Protein AF-A0A8X8G775-F1 (afdb_monomer_lite)

Secondary structure (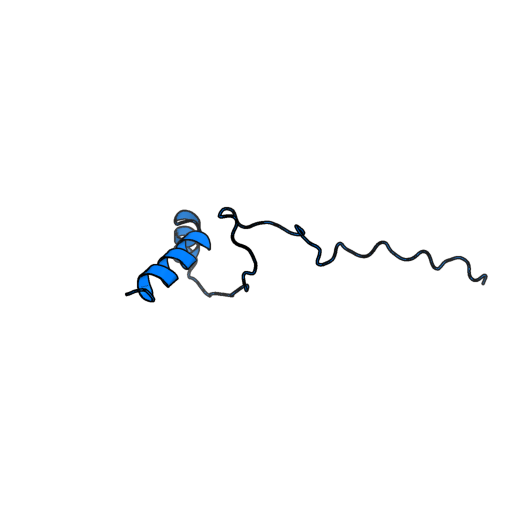DSSP, 8-state):
--S---PPP-PPP-S-TT-SPPPTT---SPPP------HHHHHHHHHTTTHHHHHHHHHHHH--

Structure (mmCIF, N/CA/C/O backbone):
data_AF-A0A8X8G775-F1
#
_entry.id   AF-A0A8X8G775-F1
#
loop_
_atom_site.group_PDB
_atom_site.id
_atom_site.type_symbol
_atom_site.label_atom_id
_atom_site.label_alt_id
_atom_site.label_comp_id
_atom_site.label_asym_id
_atom_site.label_entity_id
_atom_site.label_seq_id
_atom_site.pdbx_PDB_ins_code
_atom_site.Cartn_x
_atom_site.Cartn_y
_atom_site.Cartn_z
_atom_site.occupancy
_atom_site.B_iso_or_equiv
_atom_site.auth_seq_id
_atom_site.auth_comp_id
_atom_site.auth_asym_id
_atom_site.auth_atom_id
_atom_site.pdbx_PDB_model_num
ATOM 1 N N . MET A 1 1 ? 57.221 1.230 2.887 1.00 44.56 1 MET A N 1
ATOM 2 C CA . MET A 1 1 ? 55.790 0.857 2.860 1.00 44.56 1 MET A CA 1
ATOM 3 C C . MET A 1 1 ? 55.547 0.047 1.595 1.00 44.56 1 MET A C 1
ATOM 5 O O . MET A 1 1 ? 55.626 0.602 0.506 1.00 44.56 1 MET A O 1
ATOM 9 N N . THR A 1 2 ? 55.415 -1.272 1.734 1.00 52.50 2 THR A N 1
ATOM 10 C CA . THR A 1 2 ? 55.215 -2.250 0.648 1.00 52.50 2 THR A CA 1
ATOM 11 C C . THR A 1 2 ? 53.763 -2.239 0.153 1.00 52.50 2 THR A C 1
ATOM 13 O O . THR A 1 2 ? 52.855 -1.864 0.886 1.00 52.50 2 THR A O 1
ATOM 16 N N . LYS A 1 3 ? 53.551 -2.586 -1.122 1.00 57.97 3 LYS A N 1
ATOM 17 C CA . LYS A 1 3 ? 52.296 -2.425 -1.887 1.00 57.97 3 LYS A CA 1
ATOM 18 C C . LYS A 1 3 ? 51.235 -3.511 -1.606 1.00 57.97 3 LYS A C 1
ATOM 20 O O . LYS A 1 3 ? 50.364 -3.730 -2.442 1.00 57.97 3 LYS A O 1
ATOM 25 N N . ASP A 1 4 ? 51.282 -4.169 -0.451 1.00 57.03 4 ASP A N 1
ATOM 26 C CA . ASP A 1 4 ? 50.569 -5.436 -0.219 1.00 57.03 4 ASP A CA 1
ATOM 27 C C . ASP A 1 4 ? 49.249 -5.321 0.572 1.00 57.03 4 ASP A C 1
ATOM 29 O O . ASP A 1 4 ? 48.606 -6.330 0.846 1.00 57.03 4 ASP A O 1
ATOM 33 N N . ASP A 1 5 ? 48.770 -4.107 0.869 1.00 59.91 5 ASP A N 1
ATOM 34 C CA . ASP A 1 5 ? 47.577 -3.893 1.714 1.00 59.91 5 ASP A CA 1
ATOM 35 C C . ASP A 1 5 ? 46.305 -3.435 0.969 1.00 59.91 5 ASP A C 1
ATOM 37 O O . ASP A 1 5 ? 45.350 -2.949 1.575 1.00 59.91 5 ASP A O 1
ATOM 41 N N . LEU A 1 6 ? 46.220 -3.618 -0.351 1.00 61.53 6 LEU A N 1
ATOM 42 C CA . LEU A 1 6 ? 44.989 -3.348 -1.112 1.00 61.53 6 LEU A CA 1
ATOM 43 C C . LEU A 1 6 ? 44.124 -4.609 -1.234 1.00 61.53 6 LEU A C 1
ATOM 45 O O . LEU A 1 6 ? 43.866 -5.110 -2.327 1.00 61.53 6 LEU A O 1
ATOM 49 N N . LYS A 1 7 ? 43.632 -5.133 -0.106 1.00 64.12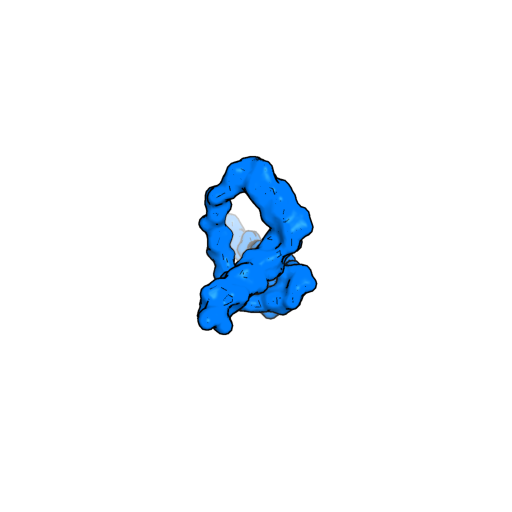 7 LYS A N 1
ATOM 50 C CA . LYS A 1 7 ? 42.557 -6.136 -0.139 1.00 64.12 7 LYS A CA 1
ATOM 51 C C . LYS A 1 7 ? 41.276 -5.425 -0.599 1.00 64.12 7 LYS A C 1
ATOM 53 O O . LYS A 1 7 ? 40.818 -4.536 0.122 1.00 64.12 7 LYS A O 1
ATOM 58 N N . PRO A 1 8 ? 40.667 -5.766 -1.754 1.00 60.91 8 PRO A N 1
ATOM 59 C CA . PRO A 1 8 ? 39.419 -5.132 -2.153 1.00 60.91 8 PRO A CA 1
ATOM 60 C C . PRO A 1 8 ? 38.381 -5.441 -1.077 1.00 60.91 8 PRO A C 1
ATOM 62 O O . PRO A 1 8 ? 38.115 -6.606 -0.759 1.00 60.91 8 PRO A O 1
ATOM 65 N N . SER A 1 9 ? 37.832 -4.394 -0.461 1.00 65.44 9 SER A N 1
ATOM 66 C CA . SER A 1 9 ? 36.740 -4.567 0.484 1.00 65.44 9 SER A CA 1
ATOM 67 C C . SER A 1 9 ? 35.613 -5.290 -0.255 1.00 65.44 9 SER A C 1
ATOM 69 O O . SER A 1 9 ? 35.219 -4.901 -1.355 1.00 65.44 9 SER A O 1
ATOM 71 N N . LYS A 1 10 ? 35.117 -6.402 0.304 1.00 66.44 10 LYS A N 1
ATOM 72 C CA . LYS A 1 10 ? 33.876 -7.013 -0.184 1.00 66.44 10 LYS A CA 1
ATOM 73 C C . LYS A 1 10 ? 32.803 -5.933 -0.060 1.00 66.44 10 LYS A C 1
ATOM 75 O O . LYS A 1 10 ? 32.368 -5.632 1.050 1.00 66.44 10 LYS A O 1
ATOM 80 N N . GLY A 1 11 ? 32.450 -5.301 -1.178 1.00 72.12 11 GLY A N 1
ATOM 81 C CA . GLY A 1 11 ? 31.474 -4.218 -1.207 1.00 72.12 11 GLY A CA 1
ATOM 82 C C . GLY A 1 11 ? 30.170 -4.634 -0.524 1.00 72.12 11 GLY A C 1
ATOM 83 O O . GLY A 1 11 ? 29.794 -5.810 -0.524 1.00 72.12 11 GLY A O 1
ATOM 84 N N . ARG A 1 12 ? 29.470 -3.667 0.079 1.00 75.31 12 ARG A N 1
ATOM 85 C CA . ARG A 1 12 ? 28.117 -3.889 0.610 1.00 75.31 12 ARG A CA 1
ATOM 86 C C . ARG A 1 12 ? 27.233 -4.396 -0.534 1.00 75.31 12 ARG A C 1
ATOM 88 O O . ARG A 1 12 ? 27.332 -3.886 -1.647 1.00 75.31 12 ARG A O 1
ATOM 95 N N . GLY A 1 13 ? 26.416 -5.421 -0.272 1.00 76.31 13 GLY A N 1
ATOM 96 C CA . GLY A 1 13 ? 25.595 -6.077 -1.294 1.00 76.31 13 GLY A CA 1
ATOM 97 C C . GLY A 1 13 ? 24.852 -5.066 -2.173 1.00 76.31 13 GLY A C 1
ATOM 98 O O . GLY A 1 13 ? 24.132 -4.213 -1.662 1.00 76.31 13 GLY A O 1
ATOM 99 N N . GLY A 1 14 ? 25.070 -5.147 -3.486 1.00 78.62 14 GLY A N 1
ATOM 100 C CA . GLY A 1 14 ? 24.515 -4.219 -4.468 1.00 78.62 14 GLY A CA 1
ATOM 101 C C . GLY A 1 14 ? 23.236 -4.723 -5.133 1.00 78.62 14 GLY A C 1
ATOM 102 O O . GLY A 1 14 ? 22.732 -5.815 -4.850 1.00 78.62 14 GLY A O 1
ATOM 103 N N . LYS A 1 15 ? 22.727 -3.919 -6.069 1.00 78.31 15 LYS A N 1
ATOM 104 C CA . LYS A 1 15 ? 21.608 -4.288 -6.940 1.00 78.31 15 LYS A CA 1
ATOM 105 C C . LYS A 1 15 ? 21.988 -5.532 -7.756 1.00 78.31 15 LYS A C 1
ATOM 107 O O . LYS A 1 15 ? 22.852 -5.470 -8.620 1.00 78.31 15 LYS A O 1
ATOM 112 N N . ARG A 1 16 ? 21.328 -6.658 -7.484 1.00 81.81 16 ARG A N 1
ATOM 113 C CA . ARG A 1 16 ? 21.411 -7.909 -8.259 1.00 81.81 16 ARG A CA 1
ATOM 114 C C . ARG A 1 16 ? 20.019 -8.521 -8.386 1.00 81.81 16 ARG A C 1
ATOM 116 O O . ARG A 1 16 ? 19.126 -8.174 -7.606 1.00 81.81 16 ARG A O 1
ATOM 123 N N . ALA A 1 17 ? 19.829 -9.425 -9.347 1.00 76.62 17 ALA A N 1
ATOM 124 C CA . ALA A 1 17 ? 18.581 -10.175 -9.473 1.00 76.62 17 ALA A CA 1
ATOM 125 C C . ALA A 1 17 ? 18.223 -10.820 -8.123 1.00 76.62 17 ALA A C 1
ATOM 127 O O . ALA A 1 17 ? 19.094 -11.323 -7.413 1.00 76.62 17 ALA A O 1
ATOM 128 N N . ASN A 1 18 ? 16.950 -10.734 -7.735 1.00 75.75 18 ASN A N 1
ATOM 129 C CA . ASN A 1 18 ? 16.437 -11.253 -6.464 1.00 75.75 18 ASN A CA 1
ATOM 130 C C . ASN A 1 18 ? 17.038 -10.638 -5.177 1.00 75.75 18 ASN A C 1
ATOM 132 O O . ASN A 1 18 ? 16.698 -11.086 -4.088 1.00 75.75 18 ASN A O 1
ATOM 136 N N . ALA A 1 19 ? 17.817 -9.551 -5.252 1.00 79.25 19 ALA A N 1
ATOM 137 C CA . ALA A 1 19 ? 18.257 -8.810 -4.064 1.00 79.25 19 ALA A CA 1
ATOM 138 C C . ALA A 1 19 ? 17.117 -8.048 -3.373 1.00 79.25 19 ALA A C 1
ATOM 140 O O . ALA A 1 19 ? 16.174 -7.594 -4.027 1.00 79.25 19 ALA A O 1
ATOM 141 N N . GLY A 1 20 ? 17.264 -7.843 -2.062 1.00 77.00 20 GLY A N 1
ATOM 142 C CA . GLY A 1 20 ? 16.371 -7.017 -1.250 1.00 77.00 20 GLY A CA 1
ATOM 143 C C . GLY A 1 20 ? 15.082 -7.718 -0.821 1.00 77.00 20 GLY A C 1
ATOM 144 O O . GLY A 1 20 ? 14.766 -8.826 -1.255 1.00 77.00 20 GLY A O 1
ATOM 145 N N . ARG A 1 21 ? 14.331 -7.048 0.058 1.00 77.12 21 ARG A N 1
ATOM 146 C CA . ARG A 1 21 ? 13.035 -7.528 0.546 1.00 77.12 21 ARG A CA 1
ATOM 147 C C . ARG A 1 21 ? 12.012 -7.490 -0.591 1.00 77.12 21 ARG A C 1
ATOM 149 O O . ARG A 1 21 ? 11.867 -6.465 -1.251 1.00 77.12 21 ARG A O 1
ATOM 156 N N . LYS A 1 22 ? 11.319 -8.606 -0.817 1.00 80.94 22 LYS A N 1
ATOM 157 C CA . LYS A 1 22 ? 10.251 -8.715 -1.819 1.00 80.94 22 LYS A CA 1
ATOM 158 C C . LYS A 1 22 ? 8.920 -8.275 -1.227 1.00 80.94 22 LYS A C 1
ATOM 160 O O . LYS A 1 22 ? 8.698 -8.418 -0.023 1.00 80.94 22 LYS A O 1
ATOM 165 N N . ALA A 1 23 ? 8.071 -7.698 -2.070 1.00 79.81 23 ALA A N 1
ATOM 166 C CA . ALA A 1 23 ? 6.712 -7.368 -1.681 1.00 79.81 23 ALA A CA 1
ATOM 167 C C . ALA A 1 23 ? 5.917 -8.664 -1.448 1.00 79.81 23 ALA A C 1
ATOM 169 O O . ALA A 1 23 ? 6.175 -9.676 -2.099 1.00 79.81 23 ALA A O 1
ATOM 170 N N . ALA A 1 24 ? 4.980 -8.641 -0.497 1.00 76.19 24 ALA A N 1
ATOM 171 C CA . ALA A 1 24 ? 4.214 -9.829 -0.110 1.00 76.19 24 ALA A CA 1
ATOM 172 C C . ALA A 1 24 ? 3.324 -10.368 -1.244 1.00 76.19 24 ALA A C 1
ATOM 174 O O . ALA A 1 24 ? 3.018 -11.551 -1.282 1.00 76.19 24 ALA A O 1
ATOM 175 N N . ASP A 1 25 ? 2.942 -9.502 -2.176 1.00 82.06 25 ASP A N 1
ATOM 176 C CA . ASP A 1 25 ? 2.150 -9.797 -3.368 1.00 82.06 25 ASP A CA 1
ATOM 177 C C . ASP A 1 25 ? 3.005 -10.149 -4.596 1.00 82.06 25 ASP A C 1
ATOM 179 O O . ASP A 1 25 ? 2.486 -10.255 -5.700 1.00 82.06 25 ASP A O 1
ATOM 183 N N . GLY A 1 26 ? 4.322 -10.304 -4.430 1.00 85.94 26 GLY A N 1
ATOM 184 C CA . GLY A 1 26 ? 5.224 -10.695 -5.514 1.00 85.94 26 GLY A CA 1
ATOM 185 C C . GLY A 1 26 ? 5.488 -9.603 -6.553 1.00 85.94 26 GLY A C 1
ATOM 186 O O . GLY A 1 26 ? 6.218 -9.853 -7.511 1.00 85.94 26 GLY A O 1
ATOM 187 N N . VAL A 1 27 ? 4.952 -8.391 -6.368 1.00 87.00 27 VAL A N 1
ATOM 188 C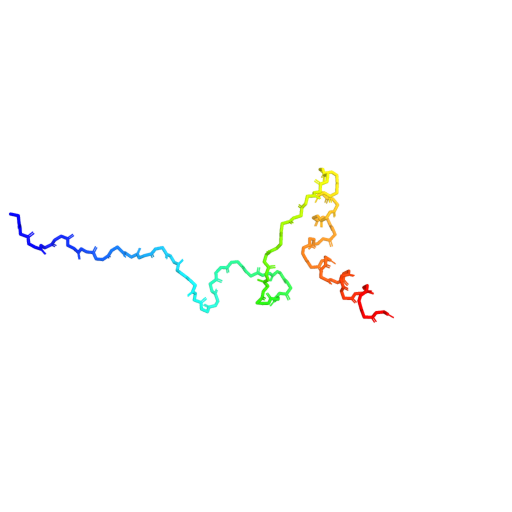 CA . VAL A 1 27 ? 5.133 -7.309 -7.336 1.00 87.00 27 VAL A CA 1
ATOM 189 C C . VAL A 1 27 ? 6.616 -6.920 -7.436 1.00 87.00 27 VAL A C 1
ATOM 191 O O . VAL A 1 27 ? 7.344 -6.845 -6.438 1.00 87.00 27 VAL A O 1
ATOM 194 N N . THR A 1 28 ? 7.074 -6.680 -8.662 1.00 86.69 28 THR A N 1
ATOM 195 C CA . THR A 1 28 ? 8.456 -6.286 -8.970 1.00 86.69 28 THR A CA 1
ATOM 196 C C . THR A 1 28 ? 8.480 -4.932 -9.681 1.00 86.69 28 THR A C 1
ATOM 198 O O . THR A 1 28 ? 7.431 -4.391 -10.013 1.00 86.69 28 THR A O 1
ATOM 201 N N . ASN A 1 29 ? 9.671 -4.349 -9.871 1.00 85.06 29 ASN A N 1
ATOM 202 C CA . ASN A 1 29 ? 9.862 -3.068 -10.572 1.00 85.06 29 ASN A CA 1
ATOM 203 C C . ASN A 1 29 ? 9.059 -1.881 -10.006 1.00 85.06 29 ASN A C 1
ATOM 205 O O . ASN A 1 29 ? 8.667 -0.976 -10.734 1.00 85.06 29 ASN A O 1
ATOM 209 N N . THR A 1 30 ? 8.839 -1.849 -8.694 1.00 86.19 30 THR A N 1
ATOM 210 C CA . THR A 1 30 ? 8.122 -0.749 -8.040 1.00 86.19 30 THR A CA 1
ATOM 211 C C . THR A 1 30 ? 9.003 0.476 -7.839 1.00 86.19 30 THR A C 1
ATOM 213 O O . THR A 1 30 ? 10.157 0.346 -7.421 1.00 86.19 30 THR A O 1
ATOM 216 N N . ILE A 1 31 ? 8.419 1.661 -8.004 1.00 86.44 31 ILE A N 1
ATOM 217 C CA . ILE A 1 31 ? 9.001 2.926 -7.548 1.00 86.44 31 ILE A CA 1
ATOM 218 C C . ILE A 1 31 ? 8.513 3.200 -6.124 1.00 86.44 31 ILE A C 1
ATOM 220 O O . ILE A 1 31 ? 7.333 3.034 -5.813 1.00 86.44 31 ILE A O 1
ATOM 224 N N . GLN A 1 32 ? 9.427 3.603 -5.243 1.00 89.06 32 GLN A N 1
ATOM 225 C CA . GLN A 1 32 ? 9.067 4.019 -3.894 1.00 89.06 32 GLN A CA 1
ATOM 226 C C . GLN A 1 32 ? 8.508 5.442 -3.925 1.00 89.06 32 GLN A C 1
ATOM 228 O O . GLN A 1 32 ? 9.146 6.352 -4.447 1.00 89.06 32 GLN A O 1
ATOM 233 N N . VAL A 1 33 ? 7.349 5.633 -3.302 1.00 90.44 33 VAL A N 1
ATOM 234 C CA . VAL A 1 33 ? 6.757 6.952 -3.060 1.00 90.44 33 VAL A CA 1
ATOM 235 C C . VAL A 1 33 ? 6.740 7.240 -1.564 1.00 90.44 33 VAL A C 1
ATOM 237 O O . VAL A 1 33 ? 6.596 6.328 -0.745 1.00 90.44 33 VAL A O 1
ATOM 240 N N . MET A 1 34 ? 6.906 8.509 -1.201 1.00 94.00 34 MET A N 1
ATOM 241 C CA . MET A 1 34 ? 6.765 8.981 0.173 1.00 94.00 34 MET A CA 1
ATOM 242 C C . MET A 1 34 ? 5.434 9.721 0.297 1.00 94.00 34 MET A C 1
ATOM 244 O O . MET A 1 34 ? 5.128 10.577 -0.527 1.00 94.00 34 MET A O 1
ATOM 248 N N . VAL A 1 35 ? 4.645 9.380 1.315 1.00 93.00 35 VAL A N 1
ATOM 249 C CA . VAL A 1 35 ? 3.334 9.988 1.578 1.00 93.00 35 VAL A CA 1
ATOM 250 C C . VAL A 1 35 ? 3.239 10.417 3.036 1.00 93.00 35 VAL A C 1
ATOM 252 O O . VAL A 1 35 ? 3.636 9.674 3.936 1.00 93.00 35 VAL A O 1
ATOM 255 N N . SER A 1 36 ? 2.699 11.611 3.265 1.00 96.81 36 SER A N 1
ATOM 256 C CA . SER A 1 36 ? 2.428 12.133 4.605 1.00 96.81 36 SER A CA 1
ATOM 257 C C . SER A 1 36 ? 1.031 11.705 5.047 1.00 96.81 36 SER A C 1
ATOM 259 O O . SER A 1 36 ? 0.047 12.015 4.383 1.00 96.81 36 SER A O 1
ATOM 261 N N . LEU A 1 37 ? 0.944 10.988 6.168 1.00 96.38 37 LEU A N 1
ATOM 262 C CA . LEU A 1 37 ? -0.307 10.505 6.760 1.00 96.38 37 LEU A CA 1
ATOM 263 C C . LEU A 1 37 ? -0.380 10.934 8.228 1.00 96.38 37 LEU A C 1
ATOM 265 O O . LEU A 1 37 ? 0.653 11.037 8.891 1.00 96.38 37 LEU A O 1
ATOM 269 N N . THR A 1 38 ? -1.592 11.112 8.761 1.00 98.25 38 THR A N 1
ATOM 270 C CA . THR A 1 38 ? -1.772 11.227 10.219 1.00 98.25 38 THR A CA 1
ATOM 271 C C . THR A 1 38 ? -1.411 9.900 10.905 1.00 98.25 38 THR A C 1
ATOM 273 O O . THR A 1 38 ? -1.426 8.846 10.249 1.00 98.25 38 THR A O 1
ATOM 276 N N . PRO A 1 39 ? -1.108 9.895 12.217 1.00 98.00 39 PRO A N 1
ATOM 277 C CA . PRO A 1 39 ? -0.821 8.662 12.949 1.00 98.00 39 PRO A CA 1
ATOM 278 C C . PRO A 1 39 ? -1.946 7.622 12.842 1.00 98.00 39 PRO A C 1
ATOM 280 O O . PRO A 1 39 ? -1.682 6.445 12.590 1.00 98.00 39 PRO A O 1
ATOM 283 N N . GLU A 1 40 ? -3.206 8.049 12.939 1.00 97.75 40 GLU A N 1
ATOM 284 C CA . GLU A 1 40 ? -4.376 7.171 12.839 1.00 97.75 40 GLU A CA 1
ATOM 285 C C . GLU A 1 40 ? -4.511 6.590 11.429 1.00 97.75 40 GLU A C 1
ATOM 287 O O . GLU A 1 40 ? -4.777 5.396 11.263 1.00 97.75 40 GLU A O 1
ATOM 292 N N . HIS A 1 41 ? -4.290 7.412 10.399 1.00 97.62 41 HIS A N 1
ATOM 293 C CA . HIS A 1 41 ? -4.304 6.954 9.013 1.00 97.62 41 HIS A CA 1
ATOM 294 C C . HIS A 1 41 ? -3.168 5.980 8.721 1.00 97.62 41 HIS A C 1
ATOM 296 O O . HIS A 1 41 ? -3.389 5.003 8.011 1.00 97.62 41 HIS A O 1
ATOM 302 N N . ARG A 1 42 ? -1.982 6.171 9.306 1.00 96.44 42 ARG A N 1
ATOM 303 C CA . ARG A 1 42 ? -0.874 5.219 9.174 1.00 96.44 42 ARG A CA 1
ATOM 304 C C . ARG A 1 42 ? -1.228 3.847 9.749 1.00 96.44 42 ARG A C 1
ATOM 306 O O . ARG A 1 42 ? -0.906 2.829 9.136 1.00 96.44 42 ARG A O 1
ATOM 313 N N . GLU A 1 43 ? -1.879 3.800 10.907 1.00 96.88 43 GLU A N 1
ATOM 314 C CA . GLU A 1 43 ? -2.283 2.527 11.514 1.00 96.88 43 GLU A CA 1
ATOM 315 C C . GLU A 1 43 ? -3.410 1.851 10.724 1.00 96.88 43 GLU A C 1
ATOM 317 O O . GLU A 1 43 ? -3.351 0.643 10.484 1.00 96.88 43 GLU A O 1
ATOM 322 N N . LYS A 1 44 ? -4.382 2.621 10.217 1.00 97.19 44 LYS A N 1
ATOM 323 C CA . LYS A 1 44 ? -5.391 2.106 9.275 1.00 97.19 44 LYS A CA 1
ATOM 324 C C . LYS A 1 44 ? -4.745 1.578 7.991 1.00 97.19 44 LYS A C 1
ATOM 326 O O . LYS A 1 44 ? -5.045 0.463 7.582 1.00 97.19 44 LYS A O 1
ATOM 331 N N . PHE A 1 45 ? -3.804 2.319 7.406 1.00 95.31 45 PHE A N 1
ATOM 332 C CA . PHE A 1 45 ? -3.077 1.934 6.195 1.00 95.31 45 PHE A CA 1
ATOM 333 C C . PHE A 1 45 ? -2.372 0.584 6.353 1.00 95.31 45 PHE A C 1
ATOM 335 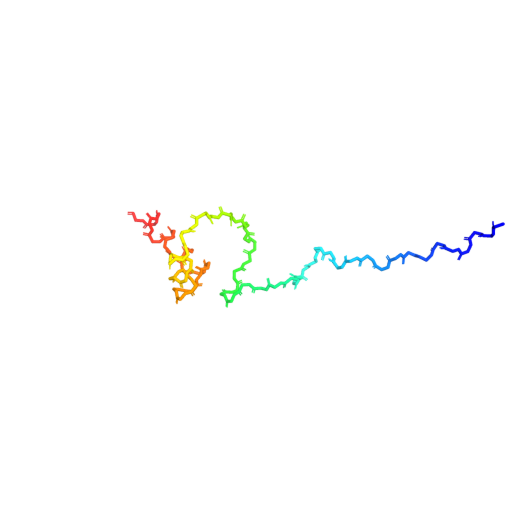O O . PHE A 1 45 ? -2.493 -0.287 5.493 1.00 95.31 45 PHE A O 1
ATOM 342 N N . LYS A 1 46 ? -1.686 0.365 7.481 1.00 93.50 46 LYS A N 1
ATOM 343 C CA . LYS A 1 46 ? -1.076 -0.937 7.781 1.00 93.50 46 LYS A CA 1
ATOM 344 C C . LYS A 1 46 ? -2.113 -2.051 7.890 1.00 93.50 46 LYS A C 1
ATOM 346 O O . LYS A 1 46 ? -1.906 -3.109 7.303 1.00 93.50 46 LYS A O 1
ATOM 351 N N . LYS A 1 47 ? -3.211 -1.820 8.622 1.00 95.25 47 LYS A N 1
ATOM 352 C CA . LYS A 1 47 ? -4.287 -2.811 8.807 1.00 95.25 47 LYS A CA 1
ATOM 353 C C . LYS A 1 47 ? -4.957 -3.197 7.490 1.00 95.25 47 LYS A C 1
ATOM 355 O O . LYS A 1 47 ? -5.317 -4.353 7.320 1.00 95.25 47 LYS A O 1
ATOM 360 N N . LEU A 1 48 ? -5.071 -2.254 6.557 1.00 94.19 48 LEU A N 1
ATOM 361 C CA . LEU A 1 48 ? -5.619 -2.490 5.222 1.00 94.19 48 LEU A CA 1
ATOM 362 C C . LEU A 1 48 ? -4.670 -3.281 4.303 1.00 94.19 48 LEU A C 1
ATOM 364 O O . LEU A 1 48 ? -5.085 -3.697 3.232 1.00 94.19 48 LEU A O 1
ATOM 368 N N . GLY A 1 49 ? -3.416 -3.531 4.701 1.00 92.19 49 GLY A N 1
ATOM 369 C CA . GLY A 1 49 ? -2.434 -4.269 3.893 1.00 92.19 49 GLY A CA 1
ATOM 370 C C . GLY A 1 49 ? -1.370 -3.387 3.230 1.00 92.19 49 GLY A C 1
ATOM 371 O O . GLY A 1 49 ? -0.574 -3.867 2.420 1.00 92.19 49 GLY A O 1
ATOM 372 N N . GLY A 1 50 ? -1.318 -2.100 3.581 1.00 92.75 50 GLY A N 1
ATOM 373 C CA . GLY A 1 50 ? -0.276 -1.171 3.158 1.00 92.75 50 GLY A CA 1
ATOM 374 C C . GLY A 1 50 ? -0.207 -0.993 1.641 1.00 92.75 50 GLY A C 1
ATOM 375 O O . GLY A 1 50 ? -1.200 -0.680 0.988 1.00 92.75 50 GLY A O 1
ATOM 376 N N . SER A 1 51 ? 0.984 -1.178 1.063 1.00 91.62 51 SER A N 1
ATOM 377 C CA . SER A 1 51 ? 1.219 -0.921 -0.363 1.00 91.62 51 SER A CA 1
ATOM 378 C C . SER A 1 51 ? 0.387 -1.796 -1.306 1.00 91.62 51 SER A C 1
ATOM 380 O O . SER A 1 51 ? 0.125 -1.358 -2.420 1.00 91.62 51 SER A O 1
ATOM 382 N N . LEU A 1 52 ? -0.036 -2.996 -0.887 1.00 92.00 52 LEU A N 1
ATOM 383 C CA . LEU A 1 52 ? -0.927 -3.838 -1.696 1.00 92.00 52 LEU A CA 1
ATOM 384 C C . LEU A 1 52 ? -2.309 -3.191 -1.836 1.00 92.00 52 LEU A C 1
ATOM 386 O O . LEU A 1 52 ? -2.832 -3.086 -2.940 1.00 92.00 52 LEU A O 1
ATOM 390 N N . TRP A 1 53 ? -2.880 -2.728 -0.723 1.00 93.94 53 TRP A N 1
ATOM 391 C CA . TRP A 1 53 ? -4.163 -2.030 -0.735 1.00 93.94 53 TRP A CA 1
ATOM 392 C C . TRP A 1 53 ? -4.097 -0.741 -1.549 1.00 93.94 53 TRP A C 1
ATOM 394 O O . TRP A 1 53 ? -4.977 -0.499 -2.364 1.00 93.94 53 TRP A O 1
ATOM 404 N N . LEU A 1 54 ? -3.018 0.036 -1.402 1.00 93.38 54 LEU A N 1
ATOM 405 C CA . LEU A 1 54 ? -2.840 1.261 -2.183 1.00 93.38 54 LEU A CA 1
ATOM 406 C C . LEU A 1 54 ? -2.826 0.996 -3.692 1.00 93.38 54 LEU A C 1
ATOM 408 O O . LEU A 1 54 ? -3.462 1.739 -4.427 1.00 93.38 54 LEU A O 1
ATOM 412 N N . ARG A 1 55 ? -2.129 -0.053 -4.151 1.00 91.50 55 ARG A N 1
ATOM 413 C CA . ARG A 1 55 ? -2.121 -0.428 -5.574 1.00 91.50 55 ARG A CA 1
ATOM 414 C C . ARG A 1 55 ? -3.526 -0.750 -6.079 1.00 91.50 55 ARG A C 1
ATOM 416 O O . ARG A 1 55 ? -3.957 -0.141 -7.043 1.00 91.50 55 ARG A O 1
ATOM 423 N N . ARG A 1 56 ? -4.263 -1.604 -5.359 1.00 92.81 56 ARG A N 1
ATOM 424 C CA . ARG A 1 56 ? -5.645 -1.968 -5.720 1.00 92.81 56 ARG A CA 1
ATOM 425 C C . ARG A 1 56 ? -6.564 -0.755 -5.807 1.00 92.81 56 ARG A C 1
ATOM 427 O O . ARG A 1 56 ? -7.330 -0.650 -6.749 1.00 92.81 56 ARG A O 1
ATOM 434 N N . MET A 1 57 ? -6.453 0.172 -4.855 1.00 94.19 57 MET A N 1
ATOM 435 C CA . MET A 1 57 ? -7.233 1.409 -4.893 1.00 94.19 57 MET A CA 1
ATOM 436 C C . MET A 1 57 ? -6.888 2.271 -6.111 1.00 94.19 57 MET A C 1
ATOM 438 O O . MET A 1 57 ? -7.779 2.904 -6.658 1.00 94.19 57 MET A O 1
ATOM 442 N N . ILE A 1 58 ? -5.619 2.327 -6.528 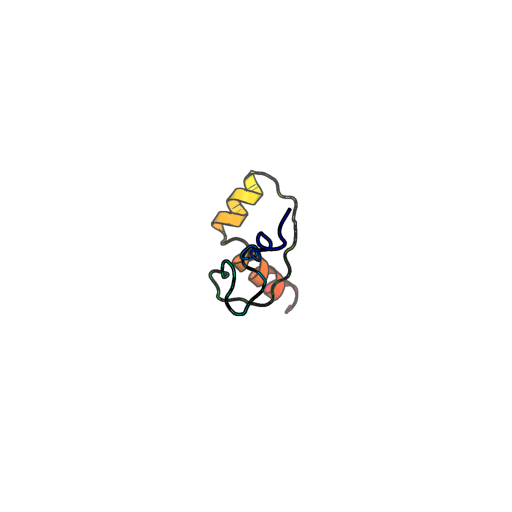1.00 93.50 58 ILE A N 1
ATOM 443 C CA . ILE A 1 58 ? -5.221 3.069 -7.734 1.00 93.50 58 ILE A CA 1
ATOM 444 C C . ILE A 1 58 ? -5.842 2.417 -8.970 1.00 93.50 58 ILE A C 1
ATOM 446 O O . ILE A 1 58 ? -6.497 3.122 -9.732 1.00 93.50 58 ILE A O 1
ATOM 450 N N . ASP A 1 59 ? -5.698 1.099 -9.119 1.00 92.81 59 ASP A N 1
ATOM 451 C CA . ASP A 1 59 ? -6.274 0.350 -10.242 1.00 92.81 59 ASP A CA 1
ATOM 452 C C . ASP A 1 59 ? -7.804 0.563 -10.297 1.00 92.81 59 ASP A C 1
ATOM 454 O O . ASP A 1 59 ? -8.342 0.982 -11.315 1.00 92.81 59 ASP A O 1
ATOM 458 N N . GLU A 1 60 ? -8.507 0.433 -9.164 1.00 94.50 60 GLU A N 1
ATOM 459 C CA . GLU A 1 60 ? -9.961 0.658 -9.066 1.00 94.50 60 GLU A CA 1
ATOM 460 C C . GLU A 1 60 ? -10.418 2.087 -9.412 1.00 94.50 60 GLU A C 1
ATOM 462 O O . GLU A 1 60 ? -11.553 2.269 -9.856 1.00 94.50 60 GLU A O 1
ATOM 467 N N . GLN A 1 61 ? -9.601 3.113 -9.149 1.00 93.19 61 GLN A N 1
ATOM 468 C CA . GLN A 1 61 ? -9.967 4.504 -9.451 1.00 93.19 61 GLN A CA 1
ATOM 469 C C . GLN A 1 61 ? -9.652 4.910 -10.892 1.00 93.19 61 GLN A C 1
ATOM 471 O O . GLN A 1 61 ? -10.318 5.805 -11.406 1.00 93.19 61 GLN A O 1
ATOM 476 N N . PHE A 1 62 ? -8.638 4.308 -11.515 1.00 87.00 62 PHE A N 1
ATOM 477 C CA . PHE A 1 62 ? -8.197 4.672 -12.863 1.00 87.00 62 PHE A CA 1
ATOM 478 C C . PHE A 1 62 ? -8.745 3.758 -13.962 1.00 87.00 62 PHE A C 1
ATOM 480 O O . PHE A 1 62 ? -8.888 4.223 -15.089 1.00 87.00 62 PHE A O 1
ATOM 487 N N . ASP A 1 63 ? -9.112 2.514 -13.650 1.00 75.06 63 ASP A N 1
ATOM 488 C CA . ASP A 1 63 ? -9.752 1.593 -14.602 1.00 75.06 63 ASP A CA 1
ATOM 489 C C . ASP A 1 63 ? -11.287 1.768 -14.666 1.00 75.06 63 ASP A C 1
ATOM 491 O O . ASP A 1 63 ? -12.012 0.866 -15.094 1.00 75.06 63 ASP A O 1
ATOM 495 N N . ARG A 1 64 ? -11.799 2.922 -14.220 1.00 53.47 64 ARG A N 1
ATOM 496 C CA . ARG A 1 64 ? -13.224 3.267 -14.145 1.00 53.47 64 ARG A CA 1
ATOM 497 C C . ARG A 1 64 ? -13.585 4.375 -15.127 1.00 53.47 64 ARG A C 1
ATOM 499 O O . ARG A 1 64 ? -14.689 4.275 -15.706 1.00 53.47 64 ARG A O 1
#

Sequence (64 aa):
MTKDDLKPSK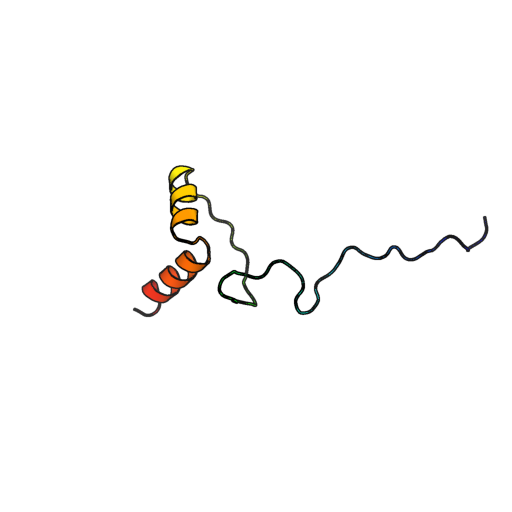GRGGKRANAGRKAADGVTNTIQVMVSLTPEHREKFKKLGGSLWLRRMIDEQFDR

Organism: Acidithiobacillus ferridurans (NCBI:txid1232575)

Radius of gyration: 20.35 Å; chains: 1; bounding box: 69×23×28 Å

pLDDT: mean 83.11, std 13.48, range [44.56, 98.25]

Foldseek 3Di:
DDPPPCPPPPDDDDDDVPDDDAQPVRDPPDDDDDDDDDPVVVVVCVVCPHPVNVVVVVCVVVVD